Protein AF-A0A497FE39-F1 (afdb_monomer_lite)

Radius of gyration: 21.42 Å; chains: 1; bounding box: 57×24×56 Å

Sequence (144 aa):
MSIEKYRHYSSVFLFRFGGTIIVFLAITDFLRQILILGVILNLFSIGEISGFFSLFLPSFYIFLGKIILVVVSTIAALLSITVVISGYKLYKLSFKAERGLLRIEEKQRFFASLVSQFILAVIVGAYITALGLGAVILSFILSH

Foldseek 3Di:
DDPVVVVLVVLLVCLQVVLVVLLVVLVVLLVVLVVLLVLLVVLLVVCVVVVVCVVPDPPVVSVVVVVVSVVLSVVLNVLSVVSNVLSVVSNVVSVCSVVVNDDPVNVVVSVVVNVVSVVVNVVSSVVSVVSSVVSVVVVVVVVD

Structure (mmCIF, N/CA/C/O backbone):
data_AF-A0A497FE39-F1
#
_entry.id   AF-A0A497FE39-F1
#
loop_
_atom_site.group_PDB
_atom_site.id
_atom_site.type_symbol
_atom_site.label_atom_id
_atom_site.label_alt_id
_atom_site.label_comp_id
_atom_site.label_asym_id
_atom_site.label_entity_id
_atom_site.label_seq_id
_atom_site.pdbx_PDB_ins_code
_atom_site.Cartn_x
_atom_site.Cartn_y
_atom_site.Cartn_z
_atom_site.occupancy
_atom_site.B_iso_or_equiv
_atom_site.auth_seq_id
_atom_site.auth_comp_id
_atom_site.auth_asym_id
_atom_site.auth_atom_id
_atom_site.pdbx_PDB_model_num
ATOM 1 N N . MET A 1 1 ? -36.141 -5.349 21.531 1.00 53.75 1 MET A N 1
ATOM 2 C CA . MET A 1 1 ? -34.732 -4.887 21.595 1.00 53.75 1 MET A CA 1
ATOM 3 C C . MET A 1 1 ? -34.737 -3.387 21.325 1.00 53.75 1 MET A C 1
ATOM 5 O O . MET A 1 1 ? -35.314 -2.999 20.321 1.00 53.75 1 MET A O 1
ATOM 9 N N . SER A 1 2 ? -34.239 -2.535 22.231 1.00 66.19 2 SER A N 1
ATOM 10 C CA . SER A 1 2 ? -34.295 -1.074 22.035 1.00 66.19 2 SER A CA 1
ATOM 11 C C . SER A 1 2 ? -33.385 -0.635 20.880 1.00 66.19 2 SER A C 1
ATOM 13 O O . SER A 1 2 ? -32.319 -1.220 20.667 1.00 66.19 2 SER A O 1
ATOM 15 N N . ILE A 1 3 ? -33.799 0.400 20.144 1.00 73.25 3 ILE A N 1
ATOM 16 C CA . ILE A 1 3 ? -33.074 0.965 18.987 1.00 73.25 3 ILE A CA 1
ATOM 17 C C . ILE A 1 3 ? -31.617 1.312 19.347 1.00 73.25 3 ILE A C 1
ATOM 19 O O . ILE A 1 3 ? -30.703 1.113 18.547 1.00 73.25 3 ILE A O 1
ATOM 23 N N . GLU A 1 4 ? -31.376 1.758 20.580 1.00 67.50 4 GLU A N 1
ATOM 24 C CA . GLU A 1 4 ? -30.040 2.084 21.086 1.00 67.50 4 GLU A CA 1
ATOM 25 C C . GLU A 1 4 ? -29.135 0.863 21.258 1.00 67.50 4 GLU A C 1
ATOM 27 O O . GLU A 1 4 ? -27.973 0.910 20.851 1.00 67.50 4 GLU A O 1
ATOM 32 N N . LYS A 1 5 ? -29.658 -0.257 21.780 1.00 66.69 5 LYS A N 1
ATOM 33 C CA . LYS A 1 5 ? -28.894 -1.513 21.850 1.00 66.69 5 LYS A CA 1
ATOM 34 C C . LYS A 1 5 ? -28.516 -1.977 20.445 1.00 66.69 5 LYS A C 1
ATOM 36 O O . LYS A 1 5 ? -27.365 -2.333 20.218 1.00 66.69 5 LYS A O 1
ATOM 41 N N . TYR A 1 6 ? -29.442 -1.905 19.488 1.00 69.69 6 TYR A N 1
ATOM 42 C CA . TYR A 1 6 ? -29.162 -2.291 18.103 1.00 69.69 6 TYR A CA 1
ATOM 43 C C . TYR A 1 6 ? -28.083 -1.405 17.451 1.00 69.69 6 TYR A C 1
ATOM 45 O O . TYR A 1 6 ? -27.136 -1.932 16.866 1.00 69.69 6 TYR A O 1
ATOM 53 N N . ARG A 1 7 ? -28.148 -0.072 17.619 1.00 65.00 7 ARG A N 1
ATOM 54 C CA . ARG A 1 7 ? -27.088 0.855 17.158 1.00 65.00 7 ARG A CA 1
ATOM 55 C C . ARG A 1 7 ? -25.735 0.548 17.792 1.00 65.00 7 ARG A C 1
ATOM 57 O O . ARG A 1 7 ? -24.717 0.601 17.101 1.00 65.00 7 ARG A O 1
ATOM 64 N N . HIS A 1 8 ? -25.714 0.228 19.082 1.00 70.12 8 HIS A N 1
ATOM 65 C CA . HIS A 1 8 ? -24.484 -0.082 19.797 1.00 70.12 8 HIS A CA 1
ATOM 66 C C . HIS A 1 8 ? -23.804 -1.343 19.241 1.00 70.12 8 HIS A C 1
ATOM 68 O O . HIS A 1 8 ? -22.662 -1.261 18.781 1.00 70.12 8 HIS A O 1
ATOM 74 N N . TYR A 1 9 ? -24.527 -2.466 19.172 1.00 69.94 9 TYR A N 1
ATOM 75 C CA . TYR A 1 9 ? -23.999 -3.727 18.635 1.00 69.94 9 TYR A CA 1
ATOM 76 C C . TYR A 1 9 ? -23.620 -3.627 17.153 1.00 69.94 9 TYR A C 1
ATOM 78 O O . TYR A 1 9 ? -22.562 -4.114 16.759 1.00 69.94 9 TYR A O 1
ATOM 86 N N . SER A 1 10 ? -24.428 -2.931 16.346 1.00 68.31 10 SER A N 1
ATOM 87 C CA . SER A 1 10 ? -24.121 -2.675 14.934 1.00 68.31 10 SER A CA 1
ATOM 88 C C . SER A 1 10 ? -22.816 -1.884 14.772 1.00 68.31 10 SER A C 1
ATOM 90 O O . SER A 1 10 ? -21.955 -2.261 13.979 1.00 68.31 10 SER A O 1
ATOM 92 N N . SER A 1 11 ? -22.596 -0.847 15.589 1.00 67.06 11 SER A N 1
ATOM 93 C CA . SER A 1 11 ? -21.357 -0.063 15.528 1.00 67.06 11 SER A CA 1
ATOM 94 C C . SER A 1 11 ? -20.115 -0.873 15.913 1.00 67.06 11 SER A C 1
ATOM 96 O O . SER A 1 11 ? -19.087 -0.767 15.250 1.00 67.06 11 SER A O 1
ATOM 98 N N . VAL A 1 12 ? -20.211 -1.725 16.937 1.00 74.44 12 VAL A N 1
ATOM 99 C CA . VAL A 1 12 ? -19.123 -2.624 17.353 1.00 74.44 12 VAL A CA 1
ATOM 100 C C . VAL A 1 12 ? -18.784 -3.615 16.243 1.00 74.44 12 VAL A C 1
ATOM 102 O O . VAL A 1 12 ? -17.606 -3.817 15.937 1.00 74.44 12 VAL A O 1
ATOM 105 N N . PHE A 1 13 ? -19.809 -4.210 15.630 1.00 74.06 13 PHE A N 1
ATOM 106 C CA . PHE A 1 13 ? -19.643 -5.154 14.531 1.00 74.06 13 PHE A CA 1
ATOM 107 C C . PHE A 1 13 ? -18.957 -4.495 13.330 1.00 74.06 13 PHE A C 1
ATOM 109 O O . PHE A 1 13 ? -17.968 -5.025 12.826 1.00 74.06 13 PHE A O 1
ATOM 116 N N . LEU A 1 14 ? -19.404 -3.296 12.939 1.00 74.62 14 LEU A N 1
ATOM 117 C CA . LEU A 1 14 ? -18.789 -2.512 11.865 1.00 74.62 14 LEU A CA 1
ATOM 118 C C . LEU A 1 14 ? -17.317 -2.183 12.150 1.00 74.62 14 LEU A C 1
ATOM 120 O O . LEU A 1 14 ? -16.491 -2.282 11.246 1.00 74.62 14 LEU A O 1
ATOM 124 N N . PHE A 1 15 ? -16.959 -1.845 13.394 1.00 73.62 15 PHE A N 1
ATOM 125 C CA . PHE A 1 15 ? -15.561 -1.577 13.752 1.00 73.62 15 PHE A CA 1
ATOM 126 C C . PHE A 1 15 ? -14.677 -2.823 13.698 1.00 73.62 15 PHE A C 1
ATOM 128 O O . PHE A 1 15 ? -13.556 -2.742 13.194 1.00 73.62 15 PHE A O 1
ATOM 135 N N . ARG A 1 16 ? -15.169 -3.973 14.180 1.00 74.00 16 ARG A N 1
ATOM 136 C CA . ARG A 1 16 ? -14.432 -5.243 14.084 1.00 74.00 16 ARG A CA 1
ATOM 137 C C . ARG A 1 16 ? -14.230 -5.650 12.636 1.00 74.00 16 ARG A C 1
ATOM 139 O O . ARG A 1 16 ? -13.096 -5.845 12.213 1.00 74.00 16 ARG A O 1
ATOM 146 N N . PHE A 1 17 ? -15.325 -5.735 11.888 1.00 74.44 17 PHE A N 1
ATOM 147 C CA . PHE A 1 17 ? -15.315 -6.204 10.509 1.00 74.44 17 PHE A CA 1
ATOM 148 C C . PHE A 1 17 ? -14.509 -5.266 9.604 1.00 74.44 17 PHE A C 1
ATOM 150 O O . PHE A 1 17 ? -13.660 -5.719 8.840 1.00 74.44 17 PHE A O 1
ATOM 157 N N . GLY A 1 18 ? -14.690 -3.951 9.766 1.00 72.94 18 GLY A N 1
ATOM 158 C CA . GLY A 1 18 ? -13.907 -2.941 9.056 1.00 72.94 18 GLY A CA 1
ATOM 159 C C . GLY A 1 18 ? -12.415 -3.015 9.382 1.00 72.94 18 GLY A C 1
ATOM 160 O O . GLY A 1 18 ? -11.595 -2.982 8.470 1.00 72.94 18 GLY A O 1
ATOM 161 N N . GLY A 1 19 ? -12.049 -3.185 10.658 1.00 71.81 19 GLY A N 1
ATOM 162 C CA . GLY A 1 19 ? -10.653 -3.367 11.065 1.00 71.81 19 GLY A CA 1
ATOM 163 C C . GLY A 1 19 ? -10.011 -4.598 10.421 1.00 71.81 19 GLY A C 1
ATOM 164 O O . GLY A 1 19 ? -8.917 -4.496 9.868 1.00 71.81 19 GLY A O 1
ATOM 165 N N . THR A 1 20 ? -10.706 -5.739 10.423 1.00 73.94 20 THR A N 1
ATOM 166 C CA . THR A 1 20 ? -10.223 -6.979 9.798 1.00 73.94 20 THR A CA 1
ATOM 167 C C . THR A 1 20 ? -10.056 -6.834 8.287 1.00 73.94 20 THR A C 1
ATOM 169 O O . THR A 1 20 ? -9.004 -7.196 7.764 1.00 73.94 20 THR A O 1
ATOM 172 N N . ILE A 1 21 ? -11.042 -6.257 7.589 1.00 76.56 21 ILE A N 1
ATOM 173 C CA . ILE A 1 21 ? -10.956 -6.015 6.140 1.00 76.56 21 ILE A CA 1
ATOM 174 C C . ILE A 1 21 ? -9.762 -5.123 5.808 1.00 76.56 21 ILE A C 1
ATOM 176 O O . ILE A 1 21 ? -9.010 -5.433 4.891 1.00 76.56 21 ILE A O 1
ATOM 180 N N . ILE A 1 22 ? -9.564 -4.039 6.561 1.00 76.31 22 ILE A N 1
ATOM 181 C CA . ILE A 1 22 ? -8.462 -3.101 6.323 1.00 76.31 22 ILE A CA 1
ATOM 182 C C . ILE A 1 22 ? -7.106 -3.794 6.483 1.00 76.31 22 ILE A C 1
ATOM 184 O O . ILE A 1 22 ? -6.214 -3.576 5.666 1.00 76.31 22 ILE A O 1
ATOM 188 N N . VAL A 1 23 ? -6.955 -4.663 7.487 1.00 76.06 23 VAL A N 1
ATOM 189 C CA . VAL A 1 23 ? -5.726 -5.450 7.666 1.00 76.06 23 VAL A CA 1
ATOM 190 C C . VAL A 1 23 ? -5.513 -6.413 6.496 1.00 76.06 23 VAL A C 1
ATOM 192 O O . VAL A 1 23 ? -4.414 -6.456 5.949 1.00 76.06 23 VAL A O 1
ATOM 195 N N . PHE A 1 24 ? -6.547 -7.146 6.076 1.00 76.94 24 PHE A N 1
ATOM 196 C CA . PHE A 1 24 ? -6.441 -8.068 4.939 1.00 76.94 24 PHE A CA 1
ATOM 197 C C . PHE A 1 24 ? -6.090 -7.345 3.637 1.00 76.94 24 PHE A C 1
ATOM 199 O O . PHE A 1 24 ? -5.152 -7.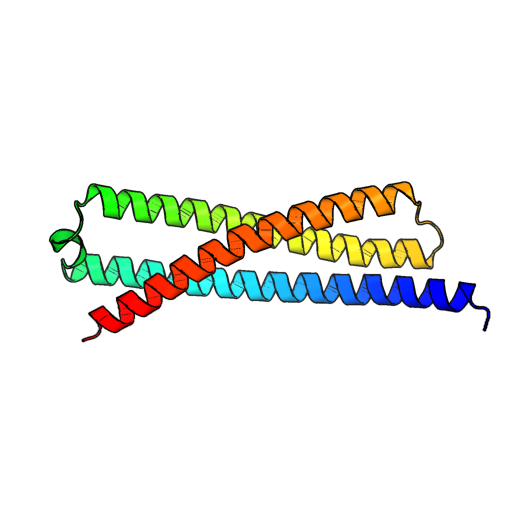751 2.957 1.00 76.94 24 PHE A O 1
ATOM 206 N N . LEU A 1 25 ? -6.778 -6.243 3.325 1.00 75.00 25 LEU A N 1
ATOM 207 C CA . LEU A 1 25 ? -6.494 -5.430 2.141 1.00 75.00 25 LEU A CA 1
ATOM 208 C C . LEU A 1 25 ? -5.061 -4.892 2.149 1.00 75.00 25 LEU A C 1
ATOM 210 O O . LEU A 1 25 ? -4.403 -4.917 1.114 1.00 75.00 25 LEU A O 1
ATOM 214 N N . ALA A 1 26 ? -4.557 -4.452 3.305 1.00 73.00 26 ALA A N 1
ATOM 215 C CA . ALA A 1 26 ? -3.185 -3.970 3.423 1.00 73.00 26 ALA A CA 1
ATOM 216 C C . ALA A 1 26 ? -2.148 -5.082 3.202 1.00 73.00 26 ALA A C 1
ATOM 218 O O . ALA A 1 26 ? -1.130 -4.846 2.557 1.00 73.00 26 ALA A O 1
ATOM 219 N N . ILE A 1 27 ? -2.407 -6.300 3.689 1.00 78.56 27 ILE A N 1
ATOM 220 C CA . ILE A 1 27 ? -1.535 -7.460 3.440 1.00 78.56 27 ILE A CA 1
ATOM 221 C C . ILE A 1 27 ? -1.545 -7.830 1.952 1.00 78.56 27 ILE A C 1
ATOM 223 O O . ILE A 1 27 ? -0.487 -8.068 1.369 1.00 78.56 27 ILE A O 1
ATOM 227 N N . THR A 1 28 ? -2.722 -7.857 1.321 1.00 79.19 28 THR A N 1
ATOM 228 C CA . THR A 1 28 ? -2.840 -8.122 -0.119 1.00 79.19 28 THR A CA 1
ATOM 229 C C . THR A 1 28 ? -2.120 -7.057 -0.944 1.00 79.19 28 THR A C 1
ATOM 231 O O . THR A 1 28 ? -1.406 -7.400 -1.886 1.00 79.19 28 THR A O 1
ATOM 234 N N . ASP A 1 29 ? -2.248 -5.778 -0.580 1.00 74.62 29 ASP A N 1
ATOM 235 C CA . ASP A 1 29 ? -1.541 -4.698 -1.268 1.00 74.62 29 ASP A CA 1
ATOM 236 C C . ASP A 1 29 ? -0.021 -4.796 -1.079 1.00 74.62 29 ASP A C 1
ATOM 238 O O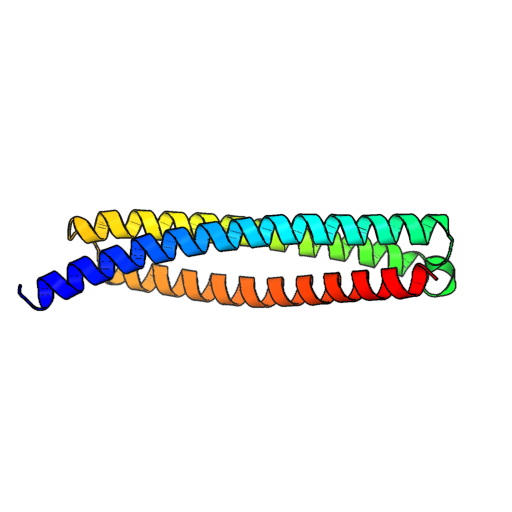 . ASP A 1 29 ? 0.727 -4.624 -2.039 1.00 74.62 29 ASP A O 1
ATOM 242 N N . PHE A 1 30 ? 0.448 -5.180 0.110 1.00 76.19 30 PHE A N 1
ATOM 243 C CA . PHE A 1 30 ? 1.869 -5.415 0.368 1.00 76.19 30 PHE A CA 1
ATOM 244 C C . PHE A 1 30 ? 2.442 -6.547 -0.503 1.00 76.19 30 PHE A C 1
ATOM 246 O O . PHE A 1 30 ? 3.487 -6.381 -1.134 1.00 76.19 30 PHE A O 1
ATOM 253 N N . LEU A 1 31 ? 1.734 -7.678 -0.614 1.00 79.62 31 LEU A N 1
ATOM 254 C CA . LEU A 1 31 ? 2.124 -8.781 -1.505 1.00 79.62 31 LEU A CA 1
ATOM 255 C C . LEU A 1 31 ? 2.166 -8.338 -2.973 1.00 79.62 31 LEU A C 1
ATOM 257 O O . LEU A 1 31 ? 3.101 -8.671 -3.704 1.00 79.62 31 LEU A O 1
ATOM 261 N N . ARG A 1 32 ? 1.178 -7.547 -3.398 1.00 78.75 32 ARG A N 1
ATOM 262 C CA . ARG A 1 32 ? 1.125 -6.972 -4.745 1.00 78.75 32 ARG A CA 1
ATOM 263 C C . ARG A 1 32 ? 2.315 -6.048 -5.019 1.00 78.75 32 ARG A C 1
ATOM 265 O O . ARG A 1 32 ? 2.901 -6.135 -6.096 1.00 78.75 32 ARG A O 1
ATOM 272 N N . GLN A 1 33 ? 2.696 -5.198 -4.065 1.00 75.19 33 GLN A N 1
ATOM 273 C CA . GLN A 1 33 ? 3.864 -4.317 -4.189 1.00 75.19 33 GLN A CA 1
ATOM 274 C C . GLN A 1 33 ? 5.165 -5.117 -4.350 1.00 75.19 33 GLN A C 1
ATOM 276 O O . GLN A 1 33 ? 5.970 -4.782 -5.217 1.00 75.19 33 GLN A O 1
ATOM 281 N N . ILE A 1 34 ? 5.346 -6.201 -3.583 1.00 78.56 34 ILE A N 1
ATOM 282 C CA . ILE A 1 34 ? 6.507 -7.100 -3.717 1.00 78.56 34 ILE A CA 1
ATOM 283 C C . ILE A 1 34 ? 6.573 -7.707 -5.123 1.00 78.56 34 ILE A C 1
ATOM 285 O O . ILE A 1 34 ? 7.638 -7.712 -5.741 1.00 78.56 34 ILE A O 1
ATOM 289 N N . LEU A 1 35 ? 5.441 -8.188 -5.648 1.00 79.69 35 LEU A N 1
ATOM 290 C CA . LEU A 1 35 ? 5.373 -8.758 -6.997 1.00 79.69 35 LEU A CA 1
ATOM 291 C C . LEU A 1 35 ? 5.739 -7.728 -8.071 1.00 79.69 35 LEU A C 1
ATOM 293 O O . LEU A 1 35 ? 6.559 -8.019 -8.940 1.00 79.69 35 LEU A O 1
ATOM 297 N N . ILE A 1 36 ? 5.177 -6.517 -7.992 1.00 75.31 36 ILE A N 1
ATOM 298 C CA . ILE A 1 36 ? 5.482 -5.427 -8.931 1.00 75.31 36 ILE A CA 1
ATOM 299 C C . ILE A 1 36 ? 6.971 -5.067 -8.874 1.00 75.31 36 ILE A C 1
ATOM 301 O O . ILE A 1 36 ? 7.604 -4.931 -9.921 1.00 75.31 36 ILE A O 1
ATOM 305 N N . LEU A 1 37 ? 7.548 -4.967 -7.674 1.00 77.31 37 LEU A N 1
ATOM 306 C CA . LEU A 1 37 ? 8.975 -4.703 -7.504 1.00 77.31 37 LEU A CA 1
ATOM 307 C C . LEU A 1 37 ? 9.826 -5.789 -8.178 1.00 77.31 37 LEU A C 1
ATOM 309 O O . LEU A 1 37 ? 10.765 -5.469 -8.903 1.00 77.31 37 LEU A O 1
ATOM 313 N N . GLY A 1 38 ? 9.471 -7.061 -7.978 1.00 76.81 38 GLY A N 1
ATOM 314 C CA . GLY A 1 38 ? 10.156 -8.196 -8.597 1.00 76.81 38 GLY A CA 1
ATOM 315 C C . GLY A 1 38 ? 10.111 -8.151 -10.125 1.00 76.81 38 GLY A C 1
ATOM 316 O O . GLY A 1 38 ? 11.146 -8.314 -10.770 1.00 76.81 38 GLY A O 1
ATOM 317 N N . VAL A 1 39 ? 8.942 -7.861 -10.707 1.00 77.69 39 VAL A N 1
ATOM 318 C CA . VAL A 1 39 ? 8.777 -7.717 -12.165 1.00 77.69 39 VAL A CA 1
ATOM 319 C C . VAL A 1 39 ? 9.631 -6.570 -12.704 1.00 77.69 39 VAL A C 1
ATOM 321 O O . VAL A 1 39 ? 10.345 -6.751 -13.689 1.00 77.69 39 VAL A O 1
ATOM 324 N N . ILE A 1 40 ? 9.606 -5.408 -12.048 1.00 73.75 40 ILE A N 1
ATOM 325 C CA . ILE A 1 40 ? 10.362 -4.234 -12.499 1.00 73.75 40 ILE A CA 1
ATOM 326 C C . ILE A 1 40 ? 11.874 -4.476 -12.397 1.00 73.75 40 ILE A C 1
ATOM 328 O O . ILE A 1 40 ? 12.606 -4.160 -13.333 1.00 73.75 40 ILE A O 1
ATOM 332 N N . LEU A 1 41 ? 12.360 -5.064 -11.301 1.00 75.56 41 LEU A N 1
ATOM 333 C CA . LEU A 1 41 ? 13.781 -5.397 -11.149 1.00 75.56 41 LEU A CA 1
ATOM 334 C C . LEU A 1 41 ? 14.245 -6.402 -12.208 1.00 75.56 41 LEU A C 1
ATOM 336 O O . LEU A 1 41 ? 15.321 -6.228 -12.783 1.00 75.56 41 LEU A O 1
ATOM 340 N N . ASN A 1 42 ? 13.422 -7.411 -12.501 1.00 76.06 42 ASN A N 1
ATOM 341 C CA . ASN A 1 42 ? 13.712 -8.384 -13.549 1.00 76.06 42 ASN A CA 1
ATOM 342 C C . ASN A 1 42 ? 13.788 -7.713 -14.932 1.00 76.06 42 ASN A C 1
ATOM 344 O O . ASN A 1 42 ? 14.728 -7.946 -15.684 1.00 76.06 42 ASN A O 1
ATOM 348 N N . LEU A 1 43 ? 12.862 -6.800 -15.232 1.00 72.75 43 LEU A N 1
ATOM 349 C CA . LEU A 1 43 ? 12.880 -5.986 -16.450 1.00 72.75 43 LEU A CA 1
ATOM 350 C C . LEU A 1 43 ? 14.145 -5.145 -16.594 1.00 72.75 43 LEU A C 1
ATOM 352 O O . LEU A 1 43 ? 14.755 -5.146 -17.661 1.00 72.75 43 LEU A O 1
ATOM 356 N N . PHE A 1 44 ? 14.561 -4.452 -15.531 1.00 72.38 44 PHE A N 1
ATOM 357 C CA . PHE A 1 44 ? 15.818 -3.703 -15.543 1.00 72.38 44 PHE A CA 1
ATOM 358 C C . PHE A 1 44 ? 17.019 -4.619 -15.785 1.00 72.38 44 PHE A C 1
ATOM 360 O O . PHE A 1 44 ? 17.894 -4.258 -16.566 1.00 72.38 44 PHE A O 1
ATOM 367 N N . SER A 1 45 ? 17.047 -5.804 -15.169 1.00 73.38 45 SER A N 1
ATOM 368 C CA . SER A 1 45 ? 18.129 -6.771 -15.372 1.00 73.38 45 SER A CA 1
ATOM 369 C C . SER A 1 45 ? 18.176 -7.285 -16.815 1.00 73.38 45 SER A C 1
ATOM 371 O O . SER A 1 45 ? 19.238 -7.256 -17.433 1.00 73.38 45 SER A O 1
ATOM 373 N N . ILE A 1 46 ? 17.033 -7.675 -17.389 1.00 71.75 46 ILE A N 1
ATOM 374 C CA . ILE A 1 46 ? 16.936 -8.132 -18.785 1.00 71.75 46 ILE A CA 1
ATOM 375 C C . ILE A 1 46 ? 17.332 -7.012 -19.753 1.00 71.75 46 ILE A C 1
ATOM 377 O O . ILE A 1 46 ? 18.084 -7.243 -20.701 1.00 71.75 46 ILE A O 1
A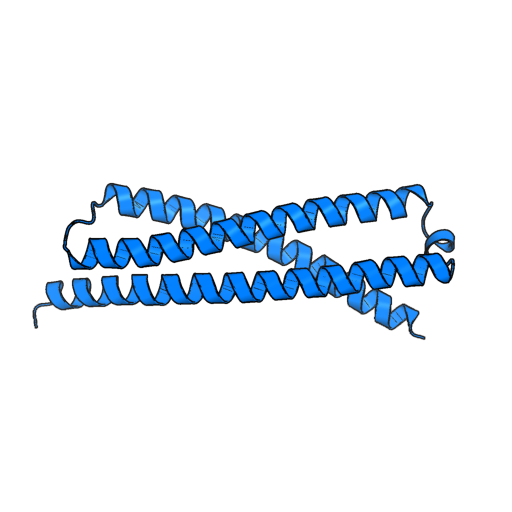TOM 381 N N . GLY A 1 47 ? 16.862 -5.788 -19.521 1.00 68.12 47 GLY A N 1
ATOM 382 C CA . GLY A 1 47 ? 17.177 -4.651 -20.380 1.00 68.12 47 GLY A CA 1
ATOM 383 C C . GLY A 1 47 ? 18.629 -4.163 -20.286 1.00 68.12 47 GLY A C 1
ATOM 384 O O . GLY A 1 47 ? 19.135 -3.605 -21.258 1.00 68.12 47 GLY A O 1
ATOM 385 N N . GLU A 1 48 ? 19.314 -4.395 -19.159 1.00 69.00 48 GLU A N 1
ATOM 386 C CA . GLU A 1 48 ? 20.765 -4.182 -19.028 1.00 69.00 48 GLU A CA 1
ATOM 387 C C . GLU A 1 48 ? 21.565 -5.271 -19.752 1.00 69.00 48 GLU A C 1
ATOM 389 O O . GLU A 1 48 ? 22.491 -4.945 -20.490 1.00 69.00 48 GLU A O 1
ATOM 394 N N . ILE A 1 49 ? 21.182 -6.546 -19.607 1.00 69.31 49 ILE A N 1
ATOM 395 C CA . ILE A 1 49 ? 21.853 -7.676 -20.278 1.00 69.31 49 ILE A CA 1
ATOM 396 C C . ILE A 1 49 ? 21.703 -7.588 -21.805 1.00 69.31 49 ILE A C 1
ATOM 398 O O . ILE A 1 49 ? 22.643 -7.883 -22.538 1.00 69.31 49 ILE A O 1
ATOM 402 N N . SER A 1 50 ? 20.534 -7.169 -22.290 1.00 64.75 50 SER A N 1
ATOM 403 C CA . SER A 1 50 ? 20.237 -7.045 -23.726 1.00 64.75 50 SER A CA 1
ATOM 404 C C . SER A 1 50 ? 20.741 -5.744 -24.365 1.00 64.75 50 SER A C 1
ATOM 406 O O . SER A 1 50 ? 20.646 -5.593 -25.580 1.00 64.75 50 SER A O 1
ATOM 408 N N . GLY A 1 51 ? 21.241 -4.780 -23.579 1.00 63.88 51 GLY A N 1
ATOM 409 C CA . GLY A 1 51 ? 21.646 -3.457 -24.078 1.00 63.88 51 GLY A CA 1
ATOM 410 C C . GLY A 1 51 ? 20.491 -2.602 -24.625 1.00 63.88 51 GLY A C 1
ATOM 411 O O . GLY A 1 51 ? 20.722 -1.525 -25.183 1.00 63.88 51 GLY A O 1
ATOM 412 N N . PHE A 1 52 ? 19.241 -3.045 -24.458 1.00 64.69 52 PHE A N 1
ATOM 413 C CA . PHE A 1 52 ? 18.066 -2.392 -25.029 1.00 64.69 52 PHE A CA 1
ATOM 414 C C . PHE A 1 52 ? 17.835 -1.005 -24.424 1.00 64.69 52 PHE A C 1
ATOM 416 O O . PHE A 1 52 ? 17.582 -0.041 -25.143 1.00 64.69 52 PHE A O 1
ATOM 423 N N . PHE A 1 53 ? 17.983 -0.855 -23.104 1.00 61.59 53 PHE A N 1
ATOM 424 C CA . PHE A 1 53 ? 17.751 0.447 -22.475 1.00 61.59 53 PHE A CA 1
ATOM 425 C C . PHE A 1 53 ? 18.791 1.498 -22.879 1.00 61.59 53 PHE A C 1
ATOM 427 O O . PHE A 1 53 ? 18.429 2.662 -23.036 1.00 61.59 53 PHE A O 1
ATOM 434 N N . SER A 1 54 ? 20.044 1.102 -23.129 1.00 59.91 54 SER A N 1
ATOM 435 C CA . SER A 1 54 ? 21.091 2.012 -23.617 1.00 59.91 54 SER A CA 1
ATOM 436 C C . SER A 1 54 ? 20.867 2.522 -25.044 1.00 59.91 54 SER A C 1
ATOM 438 O O . SER A 1 54 ? 21.498 3.505 -25.425 1.00 59.91 54 SER A O 1
ATOM 440 N N . LEU A 1 55 ? 19.975 1.895 -25.824 1.00 60.22 55 LEU A N 1
ATOM 441 C CA . LEU A 1 55 ? 19.622 2.348 -27.177 1.00 60.22 55 LEU A CA 1
ATOM 442 C C . LEU A 1 55 ? 18.615 3.508 -27.174 1.00 60.22 55 LEU A C 1
ATOM 444 O O . LEU A 1 55 ? 18.605 4.302 -28.111 1.00 60.22 55 LEU A O 1
ATOM 448 N N . PHE A 1 56 ? 17.784 3.622 -26.133 1.00 59.53 56 PHE A N 1
ATOM 449 C CA . PHE A 1 56 ? 16.679 4.591 -26.080 1.00 59.53 56 PHE A CA 1
ATOM 450 C C . PHE A 1 56 ? 16.811 5.623 -24.956 1.00 59.53 56 PHE A C 1
ATOM 452 O O . PHE A 1 56 ? 16.226 6.703 -25.046 1.00 59.53 56 PHE A O 1
ATOM 459 N N . LEU A 1 57 ? 17.565 5.318 -23.897 1.00 62.22 57 LEU A N 1
ATOM 460 C CA . LEU A 1 57 ? 17.717 6.173 -22.722 1.00 62.22 57 LEU A CA 1
ATOM 461 C C . LEU A 1 57 ? 19.196 6.280 -22.321 1.00 62.22 57 LEU A C 1
ATOM 463 O O . LEU A 1 57 ? 19.863 5.258 -22.145 1.00 62.22 57 LEU A O 1
ATOM 467 N N . PRO A 1 58 ? 19.718 7.501 -22.099 1.00 70.06 58 PRO A N 1
ATOM 468 C CA . PRO A 1 58 ? 21.026 7.679 -21.484 1.00 70.06 58 PRO A CA 1
ATOM 469 C C . PRO A 1 58 ? 21.104 6.923 -20.152 1.00 70.06 58 PRO A C 1
ATOM 471 O O . PRO A 1 58 ? 20.158 6.949 -19.359 1.00 70.06 58 PRO A O 1
ATOM 474 N N . SER A 1 59 ? 22.252 6.301 -19.872 1.00 67.12 59 SER A N 1
ATOM 475 C CA . SER A 1 59 ? 22.507 5.502 -18.659 1.00 67.12 59 SER A CA 1
ATOM 476 C C . SER A 1 59 ? 22.131 6.217 -17.354 1.00 67.12 59 SER A C 1
ATOM 478 O O . SER A 1 59 ? 21.647 5.592 -16.410 1.00 67.12 59 SER A O 1
ATOM 480 N N . PHE A 1 60 ? 22.265 7.544 -17.328 1.00 71.12 60 PHE A N 1
ATOM 481 C CA . PHE A 1 60 ? 21.839 8.393 -16.218 1.00 71.12 60 PHE A CA 1
ATOM 482 C C . PHE A 1 60 ? 20.332 8.293 -15.903 1.00 71.12 60 PHE A C 1
ATOM 484 O O . PHE A 1 60 ? 19.958 8.196 -14.735 1.00 71.12 60 PHE A O 1
ATOM 491 N N . TYR A 1 61 ? 19.457 8.263 -16.914 1.00 68.75 61 TYR A N 1
ATOM 492 C CA . TYR A 1 61 ? 18.004 8.179 -16.706 1.00 68.75 61 TYR A CA 1
ATOM 493 C C . TYR A 1 61 ? 17.561 6.800 -16.205 1.00 68.75 61 TYR A C 1
ATOM 495 O O . TYR A 1 61 ? 16.638 6.709 -15.397 1.00 68.75 61 TYR A O 1
ATOM 503 N N . ILE A 1 62 ? 18.247 5.734 -16.626 1.00 69.25 62 ILE A N 1
ATOM 504 C CA . ILE A 1 62 ? 18.016 4.362 -16.144 1.00 69.25 62 ILE A CA 1
ATOM 505 C C . ILE A 1 62 ? 18.351 4.274 -14.650 1.00 69.25 62 ILE A C 1
ATOM 507 O O . ILE A 1 62 ? 17.564 3.754 -13.856 1.00 69.25 62 ILE A O 1
ATOM 511 N N . PHE A 1 63 ? 19.493 4.841 -14.249 1.00 70.19 63 PHE A N 1
ATOM 512 C CA . PHE A 1 63 ? 19.910 4.902 -12.850 1.00 70.19 63 PHE A CA 1
ATOM 513 C C . PHE A 1 63 ? 18.945 5.736 -11.991 1.00 70.19 63 PHE A C 1
ATOM 515 O O . PHE A 1 63 ? 18.525 5.293 -10.920 1.00 70.19 63 PHE A O 1
ATOM 522 N N . LEU A 1 64 ? 18.522 6.903 -12.488 1.00 75.69 64 LEU A N 1
ATOM 523 C CA . LEU A 1 64 ? 17.532 7.749 -11.819 1.00 75.69 64 LEU A CA 1
ATOM 524 C C . LEU A 1 64 ? 16.187 7.022 -11.641 1.00 75.69 64 LEU A C 1
ATOM 526 O O . LEU A 1 64 ? 15.590 7.084 -10.566 1.00 75.69 64 LEU A O 1
ATOM 530 N N . GLY A 1 65 ? 15.742 6.276 -12.657 1.00 71.75 65 GLY A N 1
ATOM 531 C CA . GLY A 1 65 ? 14.530 5.455 -12.600 1.00 71.75 65 GLY A CA 1
ATOM 532 C C . GLY A 1 65 ? 14.587 4.378 -11.512 1.00 71.75 65 GLY A C 1
ATOM 533 O O . GLY A 1 65 ? 13.628 4.225 -10.753 1.00 71.75 65 GLY A O 1
ATOM 534 N N . LYS A 1 66 ? 15.729 3.690 -11.364 1.00 73.25 66 LYS A N 1
ATOM 535 C CA . LYS A 1 66 ? 15.953 2.717 -10.279 1.00 73.25 66 LYS A CA 1
ATOM 536 C C . LYS A 1 66 ? 15.860 3.372 -8.895 1.00 73.25 66 LYS A C 1
ATOM 538 O O . LYS A 1 66 ? 15.220 2.820 -8.003 1.00 73.25 66 LYS A O 1
ATOM 543 N N . ILE A 1 67 ? 16.441 4.561 -8.716 1.00 77.19 67 ILE A N 1
ATOM 544 C CA . ILE A 1 67 ? 16.367 5.299 -7.443 1.00 77.19 67 ILE A CA 1
ATOM 545 C C . ILE A 1 67 ? 14.924 5.691 -7.117 1.00 77.19 67 ILE A C 1
ATOM 547 O O . ILE A 1 67 ? 14.455 5.442 -6.005 1.00 77.19 67 ILE A O 1
ATOM 551 N N . ILE A 1 68 ? 14.203 6.269 -8.082 1.00 77.75 68 ILE A N 1
ATOM 552 C CA . ILE A 1 68 ? 12.803 6.674 -7.895 1.00 77.75 68 ILE A CA 1
ATOM 553 C C . ILE A 1 68 ? 11.948 5.460 -7.523 1.00 77.75 68 ILE A C 1
ATOM 555 O O . ILE A 1 68 ? 11.143 5.542 -6.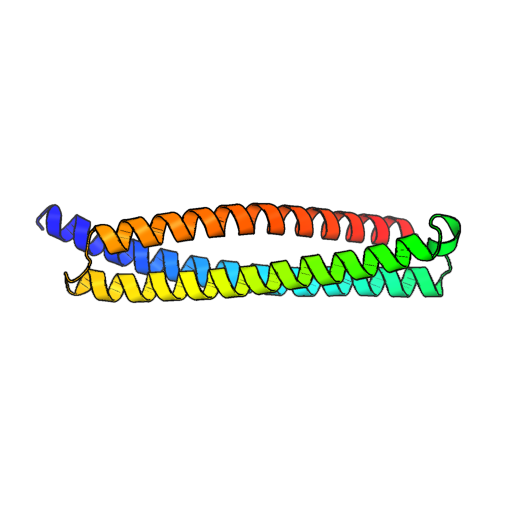595 1.00 77.75 68 ILE A O 1
ATOM 559 N N . LEU A 1 69 ? 12.166 4.316 -8.177 1.00 73.50 69 LEU A N 1
ATOM 560 C CA . LEU A 1 69 ? 11.470 3.073 -7.860 1.00 73.50 69 LEU A CA 1
ATOM 561 C C . LEU A 1 69 ? 11.687 2.645 -6.401 1.00 73.50 69 LEU A C 1
ATOM 563 O O . LEU A 1 69 ? 10.721 2.310 -5.714 1.00 73.50 69 LEU A O 1
ATOM 567 N N . VAL A 1 70 ? 12.929 2.682 -5.910 1.00 76.19 70 VAL A N 1
ATOM 568 C CA . VAL A 1 70 ? 13.254 2.337 -4.514 1.00 76.19 70 VAL A CA 1
ATOM 569 C C . VAL A 1 70 ? 12.557 3.286 -3.538 1.00 76.19 70 VAL A C 1
ATOM 571 O O . VAL A 1 70 ? 11.958 2.831 -2.559 1.00 76.19 70 VAL A O 1
ATOM 574 N N . VAL A 1 71 ? 12.575 4.593 -3.814 1.00 78.81 71 VAL A N 1
ATOM 575 C CA . VAL A 1 71 ? 11.919 5.605 -2.969 1.00 78.81 71 VAL A CA 1
ATOM 576 C C . VAL A 1 71 ? 10.409 5.373 -2.912 1.00 78.81 71 VAL A C 1
ATOM 578 O O . VAL A 1 71 ? 9.840 5.279 -1.824 1.00 78.81 71 VAL A O 1
ATOM 581 N N . VAL A 1 72 ? 9.764 5.214 -4.069 1.00 75.12 72 VAL A N 1
ATOM 582 C CA . VAL A 1 72 ? 8.314 4.983 -4.168 1.00 75.12 72 VAL A CA 1
ATOM 583 C C . VAL A 1 72 ? 7.920 3.693 -3.451 1.00 75.12 72 VAL A C 1
ATOM 585 O O . VAL A 1 72 ? 6.949 3.683 -2.698 1.00 75.12 72 VAL A O 1
ATOM 588 N N . SER A 1 73 ? 8.707 2.629 -3.608 1.00 74.12 73 SER A N 1
ATOM 589 C CA . SER A 1 73 ? 8.445 1.335 -2.966 1.00 74.12 73 SER A CA 1
ATOM 590 C C . SER A 1 73 ? 8.609 1.397 -1.448 1.00 74.12 73 SER A C 1
ATOM 592 O O . SER A 1 73 ? 7.816 0.817 -0.710 1.00 74.12 73 SER A O 1
ATOM 594 N N . THR A 1 74 ? 9.590 2.161 -0.964 1.00 78.69 74 THR A N 1
ATOM 595 C CA . THR A 1 74 ? 9.787 2.389 0.474 1.00 78.69 74 THR A CA 1
ATOM 596 C C . THR A 1 74 ? 8.607 3.155 1.075 1.00 78.69 74 THR A C 1
ATOM 598 O O . THR A 1 74 ? 8.085 2.772 2.123 1.00 78.69 74 THR A O 1
ATOM 601 N N . ILE A 1 75 ? 8.135 4.205 0.394 1.00 79.12 75 ILE A N 1
ATOM 602 C CA . ILE A 1 75 ? 6.955 4.978 0.816 1.00 79.12 75 ILE A CA 1
ATOM 603 C C . ILE A 1 75 ? 5.709 4.082 0.850 1.00 79.12 75 ILE A C 1
ATOM 605 O O . ILE A 1 75 ? 4.932 4.129 1.805 1.00 79.12 75 ILE A O 1
ATOM 609 N N . ALA A 1 76 ? 5.536 3.229 -0.157 1.00 73.31 76 ALA A N 1
ATOM 610 C CA . ALA A 1 76 ? 4.421 2.295 -0.253 1.00 73.31 76 ALA A CA 1
ATOM 611 C C . ALA A 1 76 ? 4.402 1.253 0.875 1.00 73.31 76 ALA A C 1
ATOM 613 O O . ALA A 1 76 ? 3.354 0.994 1.479 1.00 73.31 76 ALA A O 1
ATOM 614 N N . ALA A 1 77 ? 5.572 0.707 1.213 1.00 77.81 77 ALA A N 1
ATOM 615 C CA . ALA A 1 77 ? 5.732 -0.225 2.320 1.00 77.81 77 ALA A CA 1
ATOM 616 C C . ALA A 1 77 ? 5.403 0.446 3.665 1.00 77.81 77 ALA A C 1
ATOM 618 O O . ALA A 1 77 ? 4.639 -0.103 4.464 1.00 77.81 77 ALA A O 1
A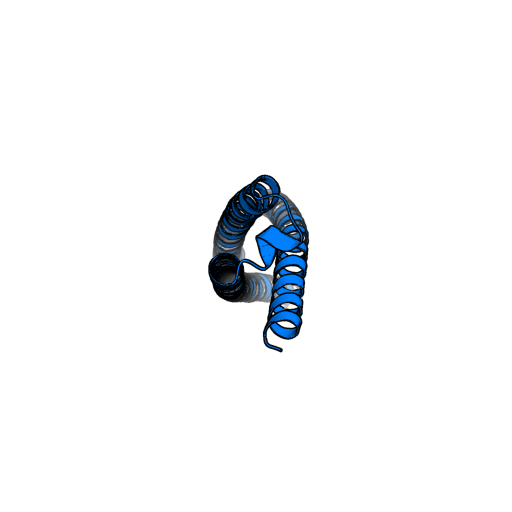TOM 619 N N . LEU A 1 78 ? 5.901 1.668 3.895 1.00 80.00 78 LEU A N 1
ATOM 620 C CA . LEU A 1 78 ? 5.593 2.449 5.099 1.00 80.00 78 LEU A CA 1
ATOM 621 C C . LEU A 1 78 ? 4.095 2.754 5.226 1.00 80.00 78 LEU A C 1
ATOM 623 O O . LEU A 1 78 ? 3.529 2.657 6.321 1.00 80.00 78 LEU A O 1
ATOM 627 N N . LEU A 1 79 ? 3.429 3.079 4.116 1.00 76.75 79 LEU A N 1
ATOM 628 C CA . LEU A 1 79 ? 1.984 3.293 4.105 1.00 76.75 79 LEU A CA 1
ATOM 629 C C . LEU A 1 79 ? 1.222 2.010 4.416 1.00 76.75 79 LEU A C 1
ATOM 631 O O . LEU A 1 79 ? 0.320 2.040 5.250 1.00 76.75 79 LEU A O 1
ATOM 635 N N . SER A 1 80 ? 1.631 0.882 3.837 1.00 73.94 80 SER A N 1
ATOM 636 C CA . SER A 1 80 ? 1.019 -0.423 4.106 1.00 73.94 80 SER A CA 1
ATOM 637 C C . SER A 1 80 ? 1.101 -0.781 5.594 1.00 73.94 80 SER A C 1
ATOM 639 O O . SER A 1 80 ? 0.093 -1.139 6.204 1.00 73.94 80 SER A O 1
ATOM 641 N N . ILE A 1 81 ? 2.264 -0.577 6.225 1.00 78.19 81 ILE A N 1
ATOM 642 C CA . ILE A 1 81 ? 2.450 -0.772 7.674 1.00 78.19 81 ILE A CA 1
ATOM 643 C C . ILE A 1 81 ? 1.527 0.154 8.474 1.00 78.19 81 ILE A C 1
ATOM 645 O O . ILE A 1 81 ? 0.881 -0.270 9.435 1.00 78.19 81 ILE A O 1
ATOM 649 N N . THR A 1 82 ? 1.428 1.419 8.068 1.00 77.00 82 THR A N 1
ATOM 650 C CA . THR A 1 82 ? 0.580 2.409 8.743 1.00 77.00 82 THR A CA 1
ATOM 651 C C . THR A 1 82 ? -0.900 2.019 8.673 1.00 77.00 82 THR A C 1
ATOM 653 O O . THR A 1 82 ? -1.610 2.113 9.678 1.00 77.00 82 THR A O 1
ATOM 656 N N . VAL A 1 83 ? -1.360 1.512 7.525 1.00 74.31 83 VAL A N 1
ATOM 657 C CA . VAL A 1 83 ? -2.730 1.016 7.334 1.00 74.31 83 VAL A CA 1
ATOM 658 C C . VAL A 1 83 ? -2.996 -0.220 8.199 1.00 74.31 83 VAL A C 1
ATOM 660 O O . VAL A 1 83 ? -4.039 -0.276 8.854 1.00 74.31 83 VAL A O 1
ATOM 663 N N . VAL A 1 84 ? -2.048 -1.162 8.300 1.00 77.50 84 VAL A N 1
ATOM 664 C CA . VAL A 1 84 ? -2.157 -2.318 9.214 1.00 77.50 84 VAL A CA 1
ATOM 665 C C . VAL A 1 84 ? -2.297 -1.856 10.670 1.00 77.50 84 VAL A C 1
ATOM 667 O O . VAL A 1 84 ? -3.192 -2.316 11.385 1.00 77.50 84 VAL A O 1
ATOM 670 N N . ILE A 1 85 ? -1.471 -0.901 11.110 1.00 78.81 85 ILE A N 1
ATOM 671 C CA . ILE A 1 85 ? -1.547 -0.328 12.465 1.00 78.81 85 ILE A CA 1
ATOM 672 C C . ILE A 1 85 ? -2.916 0.324 12.707 1.00 78.81 85 ILE A C 1
ATOM 674 O O . ILE A 1 85 ? -3.502 0.160 13.782 1.00 78.81 85 ILE A O 1
ATOM 678 N N . SER A 1 86 ? -3.450 1.048 11.725 1.00 73.69 86 SER A N 1
ATOM 679 C CA . SER A 1 86 ? -4.772 1.673 11.816 1.00 73.69 86 SER A CA 1
ATOM 680 C C . SER A 1 86 ? -5.910 0.648 11.840 1.00 73.69 86 SER A C 1
ATOM 682 O O . SER A 1 86 ? -6.830 0.796 12.648 1.00 73.69 86 SER A O 1
ATOM 684 N N . GLY A 1 87 ? -5.819 -0.433 11.063 1.00 72.94 87 GLY A N 1
ATOM 685 C CA . GLY A 1 87 ? -6.744 -1.569 11.129 1.00 72.94 87 GLY A CA 1
ATOM 686 C C . GLY A 1 87 ? -6.736 -2.254 12.501 1.00 72.94 87 GLY A C 1
ATOM 687 O O . GLY A 1 87 ? -7.792 -2.518 13.081 1.00 72.94 87 GLY A O 1
ATOM 688 N N . TYR A 1 88 ? -5.555 -2.431 13.101 1.00 76.25 88 TYR A N 1
ATOM 689 C CA . TYR A 1 88 ? -5.434 -2.956 14.465 1.00 76.25 88 TYR A CA 1
ATOM 690 C C . TYR A 1 88 ? -6.014 -1.999 15.520 1.00 76.25 88 TYR A C 1
ATOM 692 O O . TYR A 1 88 ? -6.700 -2.421 16.455 1.00 76.25 88 TYR A O 1
ATOM 700 N N . LYS A 1 89 ? -5.797 -0.686 15.371 1.00 77.44 89 LYS A N 1
ATOM 701 C CA . LYS A 1 89 ? -6.406 0.324 16.253 1.00 77.44 89 LYS A CA 1
ATOM 702 C C . LYS A 1 89 ? -7.933 0.349 16.127 1.00 77.44 89 LYS A C 1
ATOM 704 O O . LYS A 1 89 ? -8.592 0.461 17.158 1.00 77.44 89 LYS A O 1
ATOM 709 N N . LEU A 1 90 ? -8.491 0.185 14.923 1.00 73.62 90 LEU A N 1
ATOM 710 C CA . LEU A 1 90 ? -9.937 0.013 14.688 1.00 73.62 90 LEU A CA 1
ATOM 711 C C . LEU A 1 90 ? -10.487 -1.181 15.467 1.00 73.62 90 LEU A C 1
ATOM 713 O O . LEU A 1 90 ? -11.471 -1.052 16.199 1.00 73.62 90 LEU A O 1
ATOM 717 N N . TYR A 1 91 ? -9.799 -2.317 15.370 1.00 71.31 91 TYR A N 1
ATOM 718 C CA . TYR A 1 91 ? -10.154 -3.522 16.108 1.00 71.31 91 TYR A CA 1
ATOM 719 C C . TYR A 1 91 ? -10.086 -3.305 17.631 1.00 71.31 91 TYR A C 1
ATOM 721 O O . TYR A 1 91 ? -10.977 -3.709 18.372 1.00 71.31 91 TYR A O 1
ATOM 729 N N . LYS A 1 92 ? -9.082 -2.579 18.136 1.00 76.81 92 LYS A N 1
ATOM 730 C CA . LYS A 1 92 ? -8.997 -2.237 19.569 1.00 76.81 92 LYS A CA 1
ATOM 731 C C . LYS A 1 92 ? -10.079 -1.238 20.008 1.00 76.81 92 LYS A C 1
ATOM 733 O O . LYS A 1 92 ? -10.568 -1.312 21.138 1.00 76.81 92 LYS A O 1
ATOM 738 N N . LEU A 1 93 ? -10.471 -0.307 19.137 1.00 74.25 93 LEU A N 1
ATOM 739 C CA . LEU A 1 93 ? -11.557 0.643 19.396 1.00 74.25 93 LEU A CA 1
ATOM 740 C C . LEU A 1 93 ? -12.912 -0.060 19.496 1.00 74.25 93 LEU A C 1
ATOM 742 O O . LEU A 1 93 ? -13.733 0.363 20.306 1.00 74.25 93 LEU A O 1
ATOM 746 N N . SER A 1 94 ? -13.132 -1.164 18.775 1.00 71.25 94 SER A N 1
ATOM 747 C CA . SER A 1 94 ? -14.357 -1.956 18.935 1.00 71.25 94 SER A CA 1
ATOM 748 C C . SER A 1 94 ? -14.492 -2.518 20.357 1.00 71.25 94 SER A C 1
ATOM 750 O O . SER A 1 94 ? -15.578 -2.476 20.925 1.00 71.25 94 SER A O 1
ATOM 752 N N . PHE A 1 95 ? -13.391 -2.967 20.973 1.00 74.69 95 PHE A N 1
ATOM 753 C CA . PHE A 1 95 ? -13.383 -3.441 22.364 1.00 74.69 95 PHE A CA 1
ATOM 754 C C . PHE A 1 95 ? -13.671 -2.325 23.374 1.00 74.69 95 PHE A C 1
ATOM 756 O O . PHE A 1 95 ? -14.361 -2.546 24.369 1.00 74.69 95 PHE A O 1
ATOM 763 N N . LYS A 1 96 ? -13.163 -1.109 23.135 1.00 73.62 96 LYS A N 1
ATOM 764 C CA . LYS A 1 96 ? -13.518 0.058 23.961 1.00 73.62 96 LYS A CA 1
ATOM 765 C C . LYS A 1 96 ? -14.988 0.451 23.781 1.00 73.62 96 LYS A C 1
ATOM 767 O O . LYS A 1 96 ? -15.626 0.848 24.755 1.00 73.62 96 LYS A O 1
ATOM 772 N N . ALA A 1 97 ? -15.511 0.337 22.559 1.00 70.62 97 ALA A N 1
ATOM 773 C CA . ALA A 1 97 ? -16.908 0.607 22.251 1.00 70.62 97 ALA A CA 1
ATOM 774 C C . ALA A 1 97 ? -17.831 -0.379 22.974 1.00 70.62 97 ALA A C 1
ATOM 776 O O . ALA A 1 97 ? -18.752 0.081 23.632 1.00 70.62 97 ALA A O 1
ATOM 777 N N . GLU A 1 98 ? -17.530 -1.682 22.970 1.00 72.31 98 GLU A N 1
ATOM 778 C CA . GLU A 1 98 ? -18.295 -2.696 23.725 1.00 72.31 98 GLU A CA 1
ATOM 779 C C . GLU A 1 98 ? -18.382 -2.416 25.226 1.00 72.31 98 GLU A C 1
ATOM 781 O O . GLU A 1 98 ? -19.369 -2.761 25.866 1.00 72.31 98 GLU A O 1
ATOM 786 N N . ARG A 1 99 ? -17.349 -1.791 25.798 1.00 77.56 99 ARG A N 1
ATOM 787 C CA . ARG A 1 99 ? -17.306 -1.437 27.223 1.00 77.56 99 ARG A CA 1
ATOM 788 C C . ARG A 1 99 ? -17.979 -0.096 27.538 1.00 77.56 99 ARG A C 1
ATOM 790 O O . ARG A 1 99 ? -17.961 0.321 28.689 1.00 77.56 99 ARG A O 1
ATOM 797 N N . GLY A 1 100 ? -18.520 0.605 26.538 1.00 71.50 100 GLY A N 1
ATOM 798 C CA . GLY A 1 100 ? -19.128 1.931 26.707 1.00 71.50 100 GLY A CA 1
ATOM 799 C C . GLY A 1 100 ? -18.129 3.055 27.017 1.00 71.50 100 GLY A C 1
ATOM 800 O O . GLY A 1 100 ? -18.534 4.146 27.399 1.00 71.50 100 GLY A O 1
ATOM 801 N N . LEU A 1 101 ? -16.824 2.820 26.840 1.00 74.25 101 LEU A N 1
ATOM 802 C CA . LEU A 1 101 ? -15.751 3.748 27.238 1.00 74.25 101 LEU A CA 1
ATOM 803 C C . LEU A 1 101 ? -15.286 4.671 26.096 1.00 74.25 101 LEU A C 1
ATOM 805 O O . LEU A 1 101 ? -14.275 5.362 26.224 1.00 74.25 101 LEU A O 1
ATOM 809 N N . LEU A 1 102 ? -15.970 4.652 24.950 1.00 70.00 102 LEU A N 1
ATOM 810 C CA . LEU A 1 102 ? -15.527 5.351 23.745 1.00 70.00 102 LEU A CA 1
ATOM 811 C C . LEU A 1 102 ? -15.958 6.827 23.768 1.00 70.00 102 LEU A C 1
ATOM 813 O O . LEU A 1 102 ? -17.135 7.137 23.586 1.00 70.00 102 LEU A O 1
ATOM 817 N N . ARG A 1 103 ? -15.001 7.744 23.945 1.00 74.94 103 ARG A N 1
ATOM 818 C CA . ARG A 1 103 ? -15.258 9.193 23.876 1.00 74.94 103 ARG A CA 1
ATOM 819 C C . ARG A 1 103 ? -15.449 9.653 22.426 1.00 74.94 103 ARG A C 1
ATOM 821 O O . ARG A 1 103 ? -14.777 9.167 21.515 1.00 74.94 103 ARG A O 1
ATOM 828 N N . ILE A 1 104 ? -16.346 10.618 22.215 1.00 71.69 104 ILE A N 1
ATOM 829 C CA . ILE A 1 104 ? -16.686 11.160 20.884 1.00 71.69 104 ILE A CA 1
ATOM 830 C C . ILE A 1 104 ? -15.461 11.811 20.214 1.00 71.69 104 ILE A C 1
ATOM 832 O O . ILE A 1 104 ? -15.223 11.590 19.027 1.00 71.69 104 ILE A O 1
ATOM 836 N N . GLU A 1 105 ? -14.638 12.523 20.986 1.00 73.38 105 GLU A N 1
ATOM 837 C CA . GLU A 1 105 ? -13.402 13.171 20.520 1.00 73.38 105 GLU A CA 1
ATOM 838 C C . GLU A 1 105 ? -12.362 12.165 19.995 1.00 73.38 105 GLU A C 1
ATOM 840 O O . GLU A 1 105 ? -11.778 12.370 18.929 1.00 73.38 105 GLU A O 1
ATOM 845 N N . GLU A 1 106 ? -12.167 11.034 20.695 1.00 68.00 106 GLU A N 1
ATOM 846 C CA . GLU A 1 106 ? -11.273 9.956 20.235 1.00 68.00 106 GLU A CA 1
ATOM 847 C C . GLU A 1 106 ? -11.750 9.391 18.890 1.00 68.00 106 GLU A C 1
ATOM 849 O O . GLU A 1 106 ? -10.940 9.096 18.011 1.00 68.00 106 GLU A O 1
ATOM 854 N N . LYS A 1 107 ? -13.071 9.292 18.705 1.00 68.69 107 LYS A N 1
ATOM 855 C CA . LYS A 1 107 ? -13.706 8.778 17.488 1.00 68.69 107 LYS A CA 1
ATOM 856 C C . LYS A 1 107 ? -13.449 9.689 16.284 1.00 68.69 107 LYS A C 1
ATOM 858 O O . LYS A 1 107 ? -13.065 9.196 15.225 1.00 68.69 107 LYS A O 1
ATOM 863 N N . GLN A 1 108 ? -13.627 11.001 16.453 1.00 71.38 108 GLN A N 1
ATOM 864 C CA . GLN A 1 108 ? -13.429 11.991 15.388 1.00 71.38 108 GLN A CA 1
ATOM 865 C C . GLN A 1 108 ? -11.958 12.120 14.984 1.00 71.38 108 GLN A C 1
ATOM 867 O O . GLN A 1 108 ? -11.643 12.064 13.795 1.00 71.38 108 GLN A O 1
ATOM 872 N N . ARG A 1 109 ? -11.045 12.222 15.960 1.00 76.50 109 ARG A N 1
ATOM 873 C CA . ARG A 1 109 ? -9.601 12.326 15.691 1.00 76.50 109 ARG A CA 1
ATOM 874 C C . ARG A 1 109 ? -9.075 11.097 14.952 1.00 76.50 109 ARG A C 1
ATOM 876 O O . ARG A 1 109 ? -8.260 11.211 14.039 1.00 76.50 109 ARG A O 1
ATOM 883 N N . PHE A 1 110 ? -9.570 9.924 15.332 1.00 72.88 110 PHE A N 1
ATOM 884 C CA . PHE A 1 110 ? -9.204 8.674 14.690 1.00 72.88 110 PHE A CA 1
ATOM 885 C C . PHE A 1 110 ? -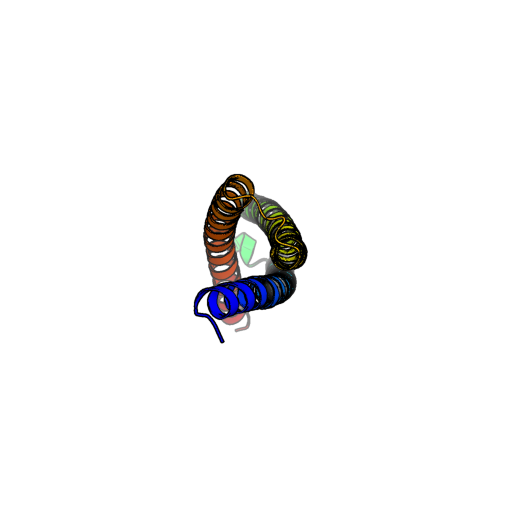9.742 8.573 13.256 1.00 72.88 110 PHE A C 1
ATOM 887 O O . PHE A 1 110 ? -8.981 8.226 12.356 1.00 72.88 110 PHE A O 1
ATOM 894 N N . PHE A 1 111 ? -11.006 8.945 13.018 1.00 71.38 111 PHE A N 1
ATOM 895 C CA . PHE A 1 111 ? -11.584 8.961 11.668 1.00 71.38 111 PHE A CA 1
ATOM 896 C C . PHE A 1 111 ? -10.861 9.937 10.735 1.00 71.38 111 PHE A C 1
ATOM 898 O O . PHE A 1 111 ? -10.539 9.567 9.610 1.00 71.38 111 PHE A O 1
ATOM 905 N N . ALA A 1 112 ? -10.547 11.146 11.206 1.00 71.94 112 ALA A N 1
ATOM 906 C CA . ALA A 1 112 ? -9.798 12.126 10.421 1.00 71.94 112 ALA A CA 1
ATOM 907 C C . ALA A 1 112 ? -8.412 11.590 10.011 1.00 71.94 112 ALA A C 1
ATOM 909 O O . ALA A 1 112 ? -8.020 11.695 8.848 1.00 71.94 112 ALA A O 1
ATOM 910 N N . SER A 1 113 ? -7.703 10.936 10.941 1.00 74.50 113 SER A N 1
ATOM 911 C CA . SER A 1 113 ? -6.424 10.274 10.650 1.00 74.50 113 SER A CA 1
ATOM 912 C C . SER A 1 113 ? -6.572 9.132 9.641 1.00 74.50 113 SER A C 1
ATOM 914 O O . SER A 1 113 ? -5.705 8.962 8.788 1.00 74.50 113 SER A O 1
ATOM 916 N N . LEU A 1 114 ? -7.649 8.348 9.727 1.00 72.38 114 LEU A N 1
ATOM 917 C CA . LEU A 1 114 ? -7.914 7.228 8.819 1.00 72.38 114 LEU A CA 1
ATOM 918 C C . LEU A 1 114 ? -8.214 7.701 7.400 1.00 72.38 114 LEU A C 1
ATOM 920 O O . LEU A 1 114 ? -7.689 7.131 6.451 1.00 72.38 114 LEU A O 1
ATOM 924 N N . VAL A 1 115 ? -9.015 8.758 7.257 1.00 72.06 115 VAL A N 1
ATOM 925 C CA . VAL A 1 115 ? -9.345 9.351 5.954 1.00 72.06 115 VAL A CA 1
ATOM 926 C C . VAL A 1 115 ? -8.092 9.916 5.288 1.00 72.06 115 VAL A C 1
ATOM 928 O O . VAL A 1 115 ? -7.852 9.643 4.116 1.00 72.06 115 VAL A O 1
ATOM 931 N N . SER A 1 116 ? -7.253 10.640 6.035 1.00 71.50 116 SER A N 1
ATOM 932 C CA . SER A 1 116 ? -5.984 11.161 5.509 1.00 71.50 116 SER A CA 1
ATOM 933 C C . SER A 1 116 ? -5.051 10.037 5.038 1.00 71.50 116 SER A C 1
ATOM 935 O O . SER A 1 116 ? -4.528 10.102 3.926 1.00 71.50 116 SER A O 1
ATOM 937 N N . GLN A 1 117 ? -4.901 8.973 5.833 1.00 69.94 117 GLN A N 1
ATOM 938 C CA . GLN A 1 117 ? -4.098 7.804 5.456 1.00 69.94 117 GLN A CA 1
ATOM 939 C C . GLN A 1 117 ? -4.683 7.051 4.259 1.00 69.94 117 GLN A C 1
ATOM 941 O O . GLN A 1 117 ? -3.928 6.600 3.402 1.00 69.94 117 GLN A O 1
ATOM 946 N N . PHE A 1 118 ? -6.011 6.942 4.173 1.00 69.62 118 PHE A N 1
ATOM 947 C CA . PHE A 1 118 ? -6.696 6.308 3.051 1.00 69.62 118 PHE A CA 1
ATOM 948 C C . PHE A 1 118 ? -6.465 7.072 1.744 1.00 69.62 118 PHE A C 1
ATOM 950 O O . PHE A 1 118 ? -6.091 6.463 0.748 1.00 69.62 118 PHE A O 1
ATOM 957 N N . ILE A 1 119 ? -6.610 8.401 1.751 1.00 71.25 119 ILE A N 1
ATOM 958 C CA . ILE A 1 119 ? -6.345 9.237 0.569 1.00 71.25 119 ILE A CA 1
ATOM 959 C C . ILE A 1 119 ? -4.893 9.064 0.109 1.00 71.25 119 ILE A C 1
ATOM 961 O O . ILE A 1 119 ? -4.648 8.841 -1.077 1.00 71.25 119 ILE A O 1
ATOM 965 N N . LEU A 1 120 ? -3.932 9.106 1.040 1.00 68.62 120 LEU A N 1
ATOM 966 C CA . LEU A 1 120 ? -2.519 8.923 0.707 1.00 68.62 120 LEU A CA 1
ATOM 967 C C . LEU A 1 120 ? -2.246 7.527 0.122 1.00 68.62 120 LEU A C 1
ATOM 969 O O . LEU A 1 120 ? -1.540 7.404 -0.877 1.00 68.62 120 LEU A O 1
ATOM 973 N N . ALA A 1 121 ? -2.836 6.486 0.715 1.00 68.19 121 ALA A N 1
ATOM 974 C CA . ALA A 1 121 ? -2.706 5.110 0.247 1.00 68.19 121 ALA A CA 1
ATOM 975 C C . ALA A 1 121 ? -3.313 4.911 -1.152 1.00 68.19 121 ALA A C 1
ATOM 977 O O . ALA A 1 121 ? -2.709 4.233 -1.977 1.00 68.19 121 ALA A O 1
ATOM 978 N N . VAL A 1 122 ? -4.457 5.539 -1.454 1.00 69.31 122 VAL A N 1
ATOM 979 C CA . VAL A 1 122 ? -5.074 5.494 -2.792 1.00 69.31 122 VAL A CA 1
ATOM 980 C C . VAL A 1 122 ? -4.175 6.159 -3.835 1.00 69.31 122 VAL A C 1
ATOM 982 O O . VAL A 1 122 ? -3.945 5.575 -4.893 1.00 69.31 122 VAL A O 1
ATOM 985 N N . ILE A 1 123 ? -3.629 7.344 -3.541 1.00 71.06 123 ILE A N 1
ATOM 986 C CA . ILE A 1 123 ? -2.752 8.074 -4.472 1.00 71.06 123 ILE A CA 1
ATOM 987 C C . ILE A 1 123 ? -1.479 7.269 -4.760 1.00 71.06 123 ILE A C 1
ATOM 989 O O . ILE A 1 123 ? -1.122 7.057 -5.921 1.00 71.06 123 ILE A O 1
ATOM 993 N N . VAL A 1 124 ? -0.814 6.774 -3.713 1.00 70.38 124 VAL A N 1
ATOM 994 C CA . VAL A 1 124 ? 0.420 5.986 -3.858 1.00 70.38 124 VAL A CA 1
ATOM 995 C C . VAL A 1 124 ? 0.141 4.638 -4.527 1.00 70.38 124 VAL A C 1
ATOM 997 O O . VAL A 1 124 ? 0.867 4.239 -5.439 1.00 70.38 124 VAL A O 1
ATOM 1000 N N . GLY A 1 125 ? -0.949 3.966 -4.153 1.00 69.31 125 GLY A N 1
ATOM 1001 C CA . GLY A 1 125 ? -1.371 2.706 -4.757 1.00 69.31 125 GLY A CA 1
ATOM 1002 C C . GLY A 1 125 ? -1.682 2.837 -6.249 1.00 69.31 125 GLY A C 1
ATOM 1003 O O . GLY A 1 125 ? -1.262 1.982 -7.034 1.00 69.31 125 GLY A O 1
ATOM 1004 N N . ALA A 1 126 ? -2.356 3.913 -6.667 1.00 70.75 126 ALA A N 1
ATOM 1005 C CA . ALA A 1 126 ? -2.628 4.200 -8.076 1.00 70.75 126 ALA A CA 1
ATOM 1006 C C . ALA A 1 126 ? -1.330 4.403 -8.872 1.00 70.75 126 ALA A C 1
ATOM 1008 O O . ALA A 1 126 ? -1.167 3.813 -9.941 1.00 70.75 126 ALA A O 1
ATOM 1009 N N . TYR A 1 127 ? -0.378 5.158 -8.318 1.00 71.75 127 TYR A N 1
ATOM 1010 C CA . TYR A 1 127 ? 0.920 5.396 -8.950 1.00 71.75 127 TYR A CA 1
ATOM 1011 C C . TYR A 1 127 ? 1.718 4.097 -9.152 1.00 71.75 127 TYR A C 1
ATOM 1013 O O . TYR A 1 127 ? 2.201 3.825 -10.249 1.00 71.75 127 TYR A O 1
ATOM 1021 N N . ILE A 1 128 ? 1.784 3.234 -8.133 1.00 70.25 128 ILE A N 1
ATOM 1022 C CA . ILE A 1 128 ? 2.464 1.928 -8.226 1.00 70.25 128 ILE A CA 1
ATOM 1023 C C . ILE A 1 128 ? 1.781 1.013 -9.241 1.00 70.25 128 ILE A C 1
ATOM 1025 O O . ILE A 1 128 ? 2.453 0.294 -9.977 1.00 70.25 128 ILE A O 1
ATOM 1029 N N . THR A 1 129 ? 0.449 1.047 -9.309 1.00 72.56 129 THR A N 1
ATOM 1030 C CA . THR A 1 129 ? -0.311 0.265 -10.295 1.00 72.56 129 THR A CA 1
ATOM 1031 C C . THR A 1 129 ? 0.016 0.709 -11.716 1.00 72.56 129 THR A C 1
ATOM 1033 O O . THR A 1 129 ? 0.236 -0.140 -12.576 1.00 72.56 129 THR A O 1
ATOM 1036 N N . ALA A 1 130 ? 0.105 2.019 -11.956 1.00 73.44 130 ALA A N 1
ATOM 1037 C CA . ALA A 1 130 ? 0.498 2.565 -13.251 1.00 73.44 130 ALA A CA 1
ATOM 1038 C C . ALA A 1 130 ? 1.929 2.153 -13.635 1.00 73.44 130 ALA A C 1
ATOM 1040 O O . ALA A 1 130 ? 2.156 1.726 -14.766 1.00 73.44 130 ALA A O 1
ATOM 1041 N N . LEU A 1 131 ? 2.874 2.198 -12.687 1.00 69.19 131 LEU A N 1
ATOM 1042 C CA . LEU A 1 131 ? 4.245 1.725 -12.908 1.00 69.19 131 LEU A CA 1
ATOM 1043 C C . LEU A 1 131 ? 4.299 0.223 -13.215 1.00 69.19 131 LEU A C 1
ATOM 1045 O O . LEU A 1 131 ? 4.969 -0.184 -14.160 1.00 69.19 131 LEU A O 1
ATOM 1049 N N . GLY A 1 132 ? 3.574 -0.598 -12.452 1.00 68.38 132 GLY A N 1
ATOM 1050 C CA . GLY A 1 132 ? 3.511 -2.044 -12.661 1.00 68.38 132 GLY A CA 1
ATOM 1051 C C . GLY A 1 132 ? 2.877 -2.424 -13.999 1.00 68.38 132 GLY A C 1
ATOM 1052 O O . GLY A 1 132 ? 3.419 -3.265 -14.709 1.00 68.38 132 GLY A O 1
ATOM 1053 N N . LEU A 1 133 ? 1.776 -1.776 -14.388 1.00 72.69 133 LEU A N 1
ATOM 1054 C CA . LEU A 1 133 ? 1.157 -1.973 -15.705 1.00 72.69 133 LEU A CA 1
ATOM 1055 C C . LEU A 1 133 ? 2.094 -1.548 -16.837 1.00 72.69 133 LEU A C 1
ATOM 1057 O O . LEU A 1 133 ? 2.247 -2.292 -17.802 1.00 72.69 133 LEU A O 1
ATOM 1061 N N . GLY A 1 134 ? 2.759 -0.397 -16.702 1.00 69.88 134 GLY A N 1
ATOM 1062 C CA . GLY A 1 134 ? 3.761 0.051 -17.669 1.00 69.88 134 GLY A CA 1
ATOM 1063 C C . GLY A 1 134 ? 4.903 -0.954 -17.820 1.00 69.88 134 GLY A C 1
ATOM 1064 O O . GLY A 1 134 ? 5.299 -1.273 -18.937 1.00 69.88 134 GLY A O 1
ATOM 1065 N N . ALA A 1 135 ? 5.374 -1.516 -16.707 1.00 66.44 135 ALA A N 1
ATOM 1066 C CA . ALA A 1 135 ? 6.402 -2.546 -16.698 1.00 66.44 135 ALA A CA 1
ATOM 1067 C C . ALA A 1 135 ? 5.936 -3.833 -17.396 1.00 66.44 135 ALA A C 1
ATOM 1069 O O . ALA A 1 135 ? 6.632 -4.332 -18.272 1.00 66.44 135 ALA A O 1
ATOM 1070 N N . VAL A 1 136 ? 4.738 -4.336 -17.087 1.00 66.88 136 VAL A N 1
ATOM 1071 C CA . VAL A 1 136 ? 4.181 -5.534 -17.741 1.00 66.88 136 VAL A CA 1
ATOM 1072 C C . VAL A 1 136 ? 4.015 -5.326 -19.250 1.00 66.88 136 VAL A C 1
ATOM 1074 O O . VAL A 1 136 ? 4.401 -6.199 -20.024 1.00 66.88 136 VAL A O 1
ATOM 1077 N N . ILE A 1 137 ? 3.499 -4.168 -19.676 1.00 70.06 137 ILE A N 1
ATOM 1078 C CA . ILE A 1 137 ? 3.350 -3.825 -21.099 1.00 70.06 137 ILE A CA 1
ATOM 1079 C C . ILE A 1 137 ? 4.718 -3.782 -21.790 1.00 70.06 137 ILE A C 1
ATOM 1081 O O . ILE A 1 137 ? 4.879 -4.376 -22.854 1.00 70.06 137 ILE A O 1
ATOM 1085 N N . LEU A 1 138 ? 5.717 -3.138 -21.177 1.00 63.97 138 LEU A N 1
ATOM 1086 C CA . LEU A 1 138 ? 7.089 -3.118 -21.694 1.00 63.97 138 LEU A CA 1
ATOM 1087 C C . LEU A 1 138 ? 7.680 -4.530 -21.784 1.00 63.97 138 LEU A C 1
ATOM 1089 O O . LEU A 1 138 ? 8.261 -4.871 -22.805 1.00 63.97 138 LEU A O 1
ATOM 1093 N N . SER A 1 139 ? 7.483 -5.373 -20.767 1.00 58.72 139 SER A N 1
ATOM 1094 C CA . SER A 1 139 ? 7.909 -6.779 -20.792 1.00 58.72 139 SER A CA 1
ATOM 1095 C C . SER A 1 139 ? 7.298 -7.539 -21.961 1.00 58.72 139 SER A C 1
ATOM 1097 O O . SER A 1 139 ? 8.003 -8.302 -22.610 1.00 58.72 139 SER A O 1
ATOM 1099 N N . PHE A 1 140 ? 6.012 -7.316 -22.238 1.00 65.38 140 PHE A N 1
ATOM 1100 C CA . PHE A 1 140 ? 5.301 -7.982 -23.325 1.00 65.38 140 PHE A CA 1
ATOM 1101 C C . PHE A 1 140 ? 5.808 -7.537 -24.703 1.00 65.38 140 PHE A C 1
ATOM 1103 O O . PHE A 1 140 ? 5.999 -8.367 -25.587 1.00 65.38 140 PHE A O 1
ATOM 1110 N N . ILE A 1 141 ? 6.079 -6.237 -24.872 1.00 66.19 141 ILE A N 1
ATOM 1111 C CA . ILE A 1 141 ? 6.670 -5.684 -26.101 1.00 66.19 141 ILE A CA 1
ATOM 1112 C C . ILE A 1 141 ? 8.088 -6.231 -26.329 1.00 66.19 141 ILE A C 1
ATOM 1114 O O . ILE A 1 141 ? 8.454 -6.490 -27.467 1.00 66.19 141 ILE A O 1
ATOM 1118 N N . LEU A 1 142 ? 8.875 -6.405 -25.262 1.00 58.06 142 LEU A N 1
ATOM 1119 C CA . LEU A 1 142 ? 10.283 -6.824 -25.331 1.00 58.06 142 LEU A CA 1
ATOM 1120 C C . LEU A 1 142 ? 10.495 -8.343 -25.354 1.00 58.06 142 LEU A C 1
ATOM 1122 O O . LEU A 1 142 ? 11.610 -8.793 -25.594 1.00 58.06 142 LEU A O 1
ATOM 1126 N N . SER A 1 143 ? 9.464 -9.138 -25.061 1.00 57.31 143 SER A N 1
ATOM 1127 C CA . SER A 1 143 ? 9.521 -10.604 -25.145 1.00 57.31 143 SER A CA 1
ATOM 1128 C C . SER A 1 143 ? 9.282 -11.156 -26.561 1.00 57.31 143 SER A C 1
ATOM 1130 O O . SER A 1 143 ? 9.206 -12.375 -26.726 1.00 57.31 143 SER A O 1
ATOM 1132 N N . HIS A 1 144 ? 9.147 -10.273 -27.554 1.00 44.00 144 HIS A N 1
ATOM 1133 C CA . HIS A 1 144 ? 9.095 -10.570 -28.988 1.00 44.00 144 HIS A CA 1
ATOM 1134 C C . HIS A 1 144 ? 10.380 -10.118 -29.680 1.00 44.00 144 HIS A C 1
ATOM 1136 O O . HIS A 1 144 ? 10.778 -10.823 -30.634 1.00 44.00 144 HIS A O 1
#

pLDDT: mean 71.69, std 5.51, range [44.0, 80.0]

Secondary structure (DSSP, 8-state):
--HHHHHHHHHHHHHHHHHHHHHHHHHHHHHHHHHHHHHHHHHHHHHHHT-HHHHHS-HHHHHHHHHHHHHHHHHHHHHHHHHHHHHHHHHHHHHHHHTT---HHHHHHHHHHHHHHHHHHHHHHHHHHHHHHHHHHHHHHHT-